Protein AF-A0A8J6PI82-F1 (afdb_monomer)

Foldseek 3Di:
DDPPDPDDCVPDDDDDLVV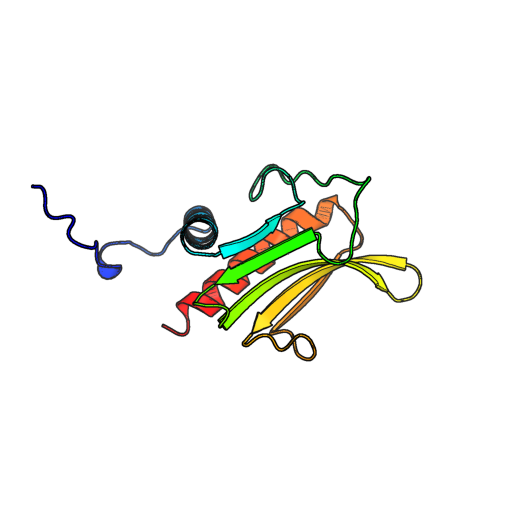LQVCQVVQKDKPAAQFPPPPPPTDHDPVDQAQFHTWIAHPVNQWIWTWHWDCDPNDIWIKIFIDGPPCPVDTPDIDTHRDPVCVSVVVSVVSVVSSCVVVVVD

Secondary structure (DSSP, 8-state):
--------GGGSPSPPHHHHHHHHHHHSEEEEE-EETSSSS-EE-GGG--S-SEEEEETTTTEEEEEEEEEETTEEEEEEEEEETT-SSS-SEEEEE--HHHHHHHHHHHHHHHHHHHHTT-

Mean predicted aligned error: 8.46 Å

Solvent-accessible surface area (backbone atoms only — not comparable to full-atom values): 7281 Å² total; per-residue (Å²): 136,82,82,81,70,79,80,59,71,89,78,55,71,87,74,50,74,69,54,49,51,52,47,48,68,72,69,31,48,73,79,42,76,60,54,44,49,75,90,68,68,72,41,76,56,81,92,66,76,34,67,74,32,31,30,34,29,29,80,93,49,43,35,34,43,36,32,22,39,44,83,52,97,92,42,70,29,37,37,43,37,34,28,47,71,76,33,79,92,64,47,81,37,74,48,80,37,80,45,77,87,52,40,60,62,53,50,58,48,50,53,53,53,52,49,50,60,60,57,76,75,108

Radius of gyration: 15.83 Å; Cα contacts (8 Å, |Δi|>4): 182; chains: 1; bounding box: 35×32×58 Å

Structure (mmCIF, N/CA/C/O backbone):
data_AF-A0A8J6PI82-F1
#
_entry.id   AF-A0A8J6PI82-F1
#
loop_
_atom_site.group_PDB
_atom_site.id
_atom_site.type_symbol
_atom_site.label_atom_id
_atom_site.label_alt_id
_atom_site.label_comp_id
_atom_site.label_asym_id
_atom_site.label_entity_id
_atom_site.label_seq_id
_atom_site.pdbx_PDB_ins_code
_atom_site.Cartn_x
_atom_site.Cartn_y
_atom_site.Cartn_z
_atom_site.occupancy
_atom_site.B_iso_or_equiv
_atom_site.auth_seq_id
_atom_site.auth_comp_id
_atom_site.auth_asym_id
_atom_site.auth_atom_id
_atom_site.pdbx_PDB_model_num
ATOM 1 N N . MET A 1 1 ? 0.239 13.765 39.746 1.00 36.84 1 MET A N 1
ATOM 2 C CA . MET A 1 1 ? -0.355 12.809 38.789 1.00 36.84 1 MET A CA 1
ATOM 3 C C . MET A 1 1 ? -1.343 13.583 37.939 1.00 36.84 1 MET A C 1
ATOM 5 O O . MET A 1 1 ? -2.415 13.911 38.423 1.00 36.84 1 MET A O 1
ATOM 9 N N . GLY A 1 2 ? -0.923 14.010 36.748 1.00 34.28 2 GLY A N 1
ATOM 10 C CA . GLY A 1 2 ? -1.817 14.683 35.810 1.00 34.28 2 GLY A CA 1
ATOM 11 C C . GLY A 1 2 ? -2.664 13.627 35.120 1.00 34.28 2 GLY A C 1
ATOM 12 O O . GLY A 1 2 ? -2.114 12.766 34.438 1.00 34.28 2 GLY A O 1
ATOM 13 N N . ASN A 1 3 ? -3.975 13.657 35.342 1.00 35.91 3 ASN A N 1
ATOM 14 C CA . ASN A 1 3 ? -4.898 12.824 34.590 1.00 35.91 3 ASN A CA 1
ATOM 15 C C . ASN A 1 3 ? -4.845 13.272 33.128 1.00 35.91 3 ASN A C 1
ATOM 17 O O . ASN A 1 3 ? -5.271 14.378 32.797 1.00 35.91 3 ASN A O 1
ATOM 21 N N . LEU A 1 4 ? -4.302 12.416 32.263 1.00 37.31 4 LEU A N 1
ATOM 22 C CA . LEU A 1 4 ? -4.515 12.516 30.827 1.00 37.31 4 LEU A CA 1
ATOM 23 C C . LEU A 1 4 ? -5.992 12.207 30.590 1.00 37.31 4 LEU A C 1
ATOM 25 O O . LEU A 1 4 ? -6.394 11.047 30.528 1.00 37.31 4 LEU A O 1
ATOM 29 N N . HIS A 1 5 ? -6.813 13.250 30.522 1.00 39.94 5 HIS A N 1
ATOM 30 C CA . HIS A 1 5 ? -8.140 13.122 29.948 1.00 39.94 5 HIS A CA 1
ATOM 31 C C . HIS A 1 5 ? -7.969 12.690 28.483 1.00 39.94 5 HIS A C 1
ATOM 33 O O . HIS A 1 5 ? -7.230 13.352 27.749 1.00 39.94 5 HIS A O 1
ATOM 39 N N . PRO A 1 6 ? -8.605 11.592 28.036 1.00 45.59 6 PRO A N 1
ATOM 40 C CA . PRO A 1 6 ? -8.697 11.299 26.617 1.00 45.59 6 PRO A CA 1
ATOM 41 C C . PRO A 1 6 ? -9.419 12.475 25.965 1.00 45.59 6 PRO A C 1
ATOM 43 O O . PRO A 1 6 ? -10.575 12.744 26.286 1.00 45.59 6 PRO A O 1
ATOM 46 N N . ILE A 1 7 ? -8.722 13.205 25.096 1.00 45.44 7 ILE A N 1
ATOM 47 C CA . ILE A 1 7 ? -9.339 14.278 24.321 1.00 45.44 7 ILE A CA 1
ATOM 48 C C . ILE A 1 7 ? -10.399 13.615 23.442 1.00 45.44 7 ILE A C 1
ATOM 50 O O . ILE A 1 7 ? -10.087 12.732 22.639 1.00 45.44 7 ILE A O 1
ATOM 54 N N . THR A 1 8 ? -11.664 13.976 23.633 1.00 45.19 8 THR A N 1
ATOM 55 C CA . THR A 1 8 ? -12.749 13.423 22.822 1.00 45.19 8 THR A CA 1
ATOM 56 C C . THR A 1 8 ? -12.747 14.102 21.454 1.00 45.19 8 THR A C 1
ATOM 58 O O . THR A 1 8 ? -12.653 15.323 21.370 1.00 45.19 8 THR A O 1
ATOM 61 N N . LYS A 1 9 ? -12.865 13.322 20.369 1.00 47.22 9 LYS A N 1
ATOM 62 C CA . LYS A 1 9 ? -12.784 13.794 18.969 1.00 47.22 9 LYS A CA 1
ATOM 63 C C . LYS A 1 9 ? -13.730 14.952 18.607 1.00 47.22 9 LYS A C 1
ATOM 65 O O . LYS A 1 9 ? -13.484 15.620 17.613 1.00 47.22 9 LYS A O 1
ATOM 70 N N . ALA A 1 10 ? -14.773 15.207 19.399 1.00 46.25 10 ALA A N 1
ATOM 71 C CA . ALA A 1 10 ? -15.699 16.321 19.196 1.00 46.25 10 ALA A CA 1
ATOM 72 C C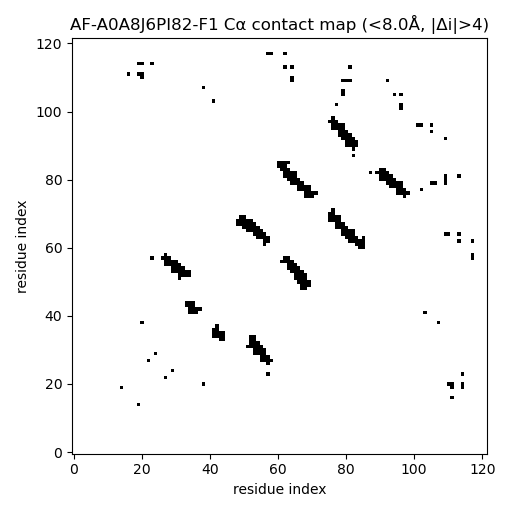 . ALA A 1 10 ? -15.032 17.710 19.300 1.00 46.25 10 ALA A C 1
ATOM 74 O O . ALA A 1 10 ? -15.589 18.687 18.808 1.00 46.25 10 ALA A O 1
ATOM 75 N N . GLU A 1 11 ? -13.848 17.803 19.914 1.00 45.06 11 GLU A N 1
ATOM 76 C CA . GLU A 1 11 ? -13.095 19.057 20.065 1.00 45.06 11 GLU A CA 1
ATOM 77 C C . GLU A 1 11 ? -12.117 19.329 18.906 1.00 45.06 11 GLU A C 1
ATOM 79 O O . GLU A 1 11 ? -11.614 20.444 18.777 1.00 45.06 11 GLU A O 1
ATOM 84 N N . TYR A 1 12 ? -11.870 18.347 18.031 1.00 49.38 12 TYR A N 1
ATOM 85 C CA . TYR A 1 12 ? -11.069 18.536 16.822 1.00 49.38 12 TYR A CA 1
ATOM 86 C C . TYR A 1 12 ? -11.992 18.892 15.650 1.00 49.38 12 TYR A C 1
ATOM 88 O O . TYR A 1 12 ? -12.890 18.131 15.293 1.00 49.38 12 TYR A O 1
ATOM 96 N N . GLY A 1 13 ? -11.767 20.053 15.026 1.00 51.66 13 GLY A N 1
ATOM 97 C CA . GLY A 1 13 ? -12.355 20.362 13.718 1.00 51.66 13 GLY A CA 1
ATOM 98 C C . GLY A 1 13 ? -12.015 19.283 12.678 1.00 51.66 13 GLY A C 1
ATOM 99 O O . GLY A 1 13 ? -11.155 18.435 12.920 1.00 51.66 13 GLY A O 1
ATOM 100 N N . LYS A 1 14 ? -12.686 19.300 11.514 1.00 53.56 14 LYS A N 1
ATOM 101 C CA . LYS A 1 14 ? -12.421 18.324 10.439 1.00 53.56 14 LYS A CA 1
ATOM 102 C C . LYS A 1 14 ? -10.904 18.226 10.175 1.00 53.56 14 LYS A C 1
ATOM 104 O O . LYS A 1 14 ? -10.296 19.268 9.923 1.00 53.56 14 LYS A O 1
ATOM 109 N N . PRO A 1 15 ? -10.301 17.028 10.253 1.00 59.94 15 PRO A N 1
ATOM 110 C CA . PRO A 1 15 ? -8.868 16.867 10.050 1.00 59.94 15 PRO A CA 1
ATOM 111 C C . PRO A 1 15 ? -8.472 17.262 8.622 1.00 59.94 15 PRO A C 1
ATOM 113 O O . PRO A 1 15 ? -9.250 17.102 7.679 1.00 59.94 15 PRO A O 1
ATOM 116 N N . THR A 1 16 ? -7.280 17.841 8.478 1.00 66.31 16 THR A N 1
ATOM 117 C CA . THR A 1 16 ? -6.678 18.123 7.171 1.00 66.31 16 THR A CA 1
ATOM 118 C C . THR A 1 16 ? -6.125 16.829 6.583 1.00 66.31 16 THR A C 1
ATOM 120 O O . THR A 1 16 ? -5.947 15.846 7.298 1.00 66.31 16 THR A O 1
ATOM 123 N N . LYS A 1 17 ? -5.801 16.816 5.285 1.00 63.09 17 LYS A N 1
ATOM 124 C CA . LYS A 1 17 ? -5.205 15.634 4.647 1.00 63.09 17 LYS A CA 1
ATOM 125 C C . LYS A 1 17 ? -3.913 15.208 5.352 1.00 63.09 17 LYS A C 1
ATOM 127 O O . LYS A 1 17 ? -3.710 14.024 5.603 1.00 63.09 17 LYS A O 1
ATOM 132 N N . GLU A 1 18 ? -3.084 16.173 5.732 1.00 67.62 18 GLU A N 1
ATOM 133 C CA . GLU A 1 18 ? -1.847 15.948 6.479 1.00 67.62 18 GLU A CA 1
ATOM 134 C C . GLU A 1 18 ? -2.129 15.302 7.842 1.00 67.62 18 GLU A C 1
ATOM 136 O O . GLU A 1 18 ? -1.500 14.302 8.183 1.00 67.62 18 GLU A O 1
ATOM 141 N N . SER A 1 19 ? -3.127 15.785 8.592 1.00 70.94 19 SER A N 1
ATOM 142 C CA . SER A 1 19 ? -3.447 15.195 9.897 1.00 70.94 19 SER A CA 1
ATOM 143 C C . SER A 1 19 ? -4.152 13.836 9.794 1.00 70.94 19 SER A C 1
ATOM 145 O O . SER A 1 19 ? -3.985 12.996 10.680 1.00 70.94 19 SER A O 1
ATOM 147 N N . CYS A 1 20 ? -4.882 13.565 8.706 1.00 70.25 20 CYS A N 1
ATOM 148 C CA . CYS A 1 20 ? -5.425 12.237 8.401 1.00 70.25 20 CYS A CA 1
ATOM 149 C C . CYS A 1 20 ? -4.307 11.209 8.203 1.00 70.25 20 CYS A C 1
ATOM 151 O O . CYS A 1 20 ? -4.355 10.118 8.773 1.00 70.25 20 CYS A O 1
ATOM 153 N N . VAL A 1 21 ? -3.283 11.576 7.431 1.00 74.62 21 VAL A N 1
ATOM 154 C CA . VAL A 1 21 ? -2.099 10.739 7.211 1.00 74.62 21 VAL A CA 1
ATOM 155 C C . VAL A 1 21 ? -1.376 10.494 8.535 1.00 74.62 21 VAL A C 1
ATOM 157 O O . VAL A 1 21 ? -1.149 9.341 8.897 1.00 74.62 21 VAL A O 1
ATOM 160 N N . GLU A 1 22 ? -1.104 11.538 9.320 1.00 78.00 22 GLU A N 1
ATOM 161 C CA . GLU A 1 22 ? -0.493 11.390 10.649 1.00 78.00 22 GLU A CA 1
ATOM 162 C C . GLU A 1 22 ? -1.299 10.461 11.566 1.00 78.00 22 GLU A C 1
ATOM 164 O O . GLU A 1 22 ? -0.723 9.624 12.259 1.00 78.00 22 GLU A O 1
ATOM 169 N N . MET A 1 23 ? -2.632 10.561 11.565 1.00 74.69 23 MET A N 1
ATOM 170 C CA . MET A 1 23 ? -3.490 9.659 12.336 1.00 74.69 23 MET A CA 1
ATOM 171 C C . MET A 1 23 ? -3.346 8.203 11.892 1.00 74.69 23 MET A C 1
ATOM 173 O O . MET A 1 23 ? -3.252 7.316 12.743 1.00 74.69 23 MET A O 1
ATOM 177 N N . ILE A 1 24 ? -3.345 7.950 10.585 1.00 79.81 24 ILE A N 1
ATOM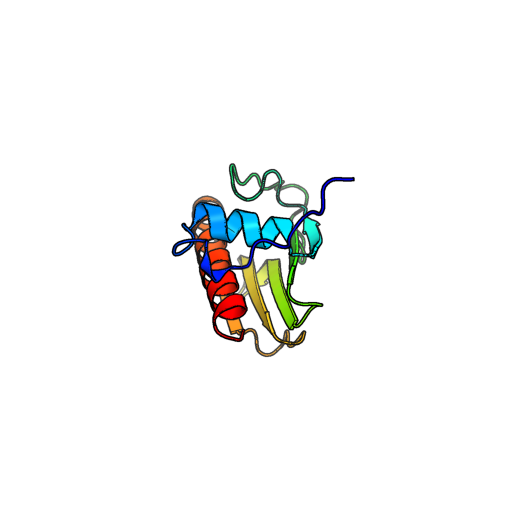 178 C CA . ILE A 1 24 ? -3.191 6.605 10.030 1.00 79.81 24 ILE A CA 1
ATOM 179 C C . ILE A 1 24 ? -1.863 6.000 10.487 1.00 79.81 24 ILE A C 1
ATOM 181 O O . ILE A 1 24 ? -1.858 4.891 11.010 1.00 79.81 24 ILE A O 1
ATOM 185 N N . PHE A 1 25 ? -0.761 6.741 10.383 1.00 80.31 25 PHE A N 1
ATOM 186 C CA . PHE A 1 25 ? 0.556 6.256 10.804 1.00 80.31 25 PHE A CA 1
ATOM 187 C C . PHE A 1 25 ? 0.717 6.162 12.326 1.00 80.31 25 PHE A C 1
ATOM 189 O O . PHE A 1 25 ? 1.463 5.321 12.820 1.00 80.31 25 PHE A O 1
ATOM 196 N N . LYS A 1 26 ? -0.001 6.988 13.093 1.00 82.69 26 LYS A N 1
ATOM 197 C CA . LYS A 1 26 ? 0.029 6.960 14.562 1.00 82.69 26 LYS A CA 1
ATOM 198 C C . LYS A 1 26 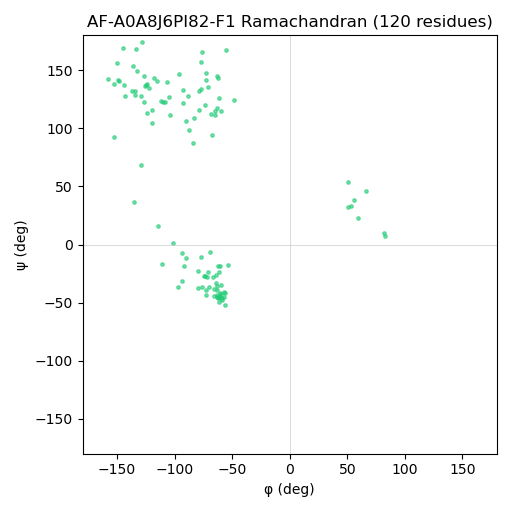? -0.762 5.800 15.163 1.00 82.69 26 LYS A C 1
ATOM 200 O O . LYS A 1 26 ? -0.386 5.298 16.220 1.00 82.69 26 LYS A O 1
ATOM 205 N N . TYR A 1 27 ? -1.890 5.437 14.554 1.00 83.62 27 TYR A N 1
ATOM 206 C CA . TYR A 1 27 ? -2.821 4.443 15.104 1.00 83.62 27 TYR A CA 1
ATOM 207 C C . TYR A 1 27 ? -2.869 3.137 14.310 1.00 83.62 27 TYR A C 1
ATOM 209 O O . TYR A 1 27 ? -3.367 2.135 14.823 1.00 83.62 27 TYR A O 1
ATOM 217 N N . GLY A 1 28 ? -2.381 3.145 13.075 1.00 86.56 28 GLY A N 1
ATOM 218 C CA . GLY A 1 28 ? -2.196 1.951 12.274 1.00 86.56 28 GLY A CA 1
ATOM 219 C C . GLY A 1 28 ? -0.964 1.173 12.703 1.00 86.56 28 GLY A C 1
ATOM 220 O O . GLY A 1 28 ? -0.031 1.699 13.309 1.00 86.56 28 GLY A O 1
ATOM 221 N N . LYS A 1 29 ? -0.978 -0.114 12.388 1.00 90.31 29 LYS A N 1
ATOM 222 C CA . LYS A 1 29 ? 0.137 -1.022 12.598 1.00 90.31 29 LYS A CA 1
ATOM 223 C C . LYS A 1 29 ? 0.803 -1.274 11.254 1.00 90.31 29 LYS A C 1
ATOM 225 O O . LYS A 1 29 ? 0.229 -1.932 10.394 1.00 90.31 29 LYS A O 1
ATOM 230 N N . ILE A 1 30 ? 2.023 -0.780 11.094 1.00 89.69 30 ILE A N 1
ATOM 231 C CA . ILE A 1 30 ? 2.868 -1.128 9.952 1.00 89.69 30 ILE A CA 1
ATOM 232 C C . ILE A 1 30 ? 3.365 -2.563 10.155 1.00 89.69 30 ILE A C 1
ATOM 234 O O . ILE A 1 30 ? 4.017 -2.861 11.158 1.00 89.69 30 ILE A O 1
ATOM 238 N N . ASN A 1 31 ? 3.034 -3.455 9.225 1.00 88.88 31 ASN A N 1
ATOM 239 C CA . ASN A 1 31 ? 3.525 -4.834 9.200 1.00 88.88 31 ASN A CA 1
ATOM 240 C C . ASN A 1 31 ? 4.773 -4.978 8.325 1.00 88.88 31 ASN A C 1
ATOM 242 O O . ASN A 1 31 ? 5.626 -5.814 8.621 1.00 88.88 31 ASN A O 1
ATOM 246 N N . LYS A 1 32 ? 4.880 -4.159 7.275 1.00 88.25 32 LYS A N 1
ATOM 247 C CA . LYS A 1 32 ? 6.025 -4.106 6.368 1.00 88.25 32 LYS A CA 1
ATOM 248 C C . LYS A 1 32 ? 6.209 -2.687 5.847 1.00 88.25 32 LYS A C 1
ATOM 250 O O . LYS A 1 32 ? 5.217 -2.016 5.569 1.00 88.25 32 LYS A O 1
ATOM 255 N N . ASP A 1 33 ? 7.457 -2.252 5.725 1.00 86.94 33 ASP A N 1
ATOM 256 C CA . ASP A 1 33 ? 7.805 -0.942 5.181 1.00 86.94 33 ASP A CA 1
ATOM 257 C C . ASP A 1 33 ? 9.199 -0.968 4.545 1.00 86.94 33 ASP A C 1
ATOM 259 O O . ASP A 1 33 ? 10.217 -0.791 5.210 1.00 86.94 33 ASP A O 1
ATOM 263 N N . GLU A 1 34 ? 9.226 -1.240 3.246 1.00 84.25 34 GLU A N 1
ATOM 264 C CA . GLU A 1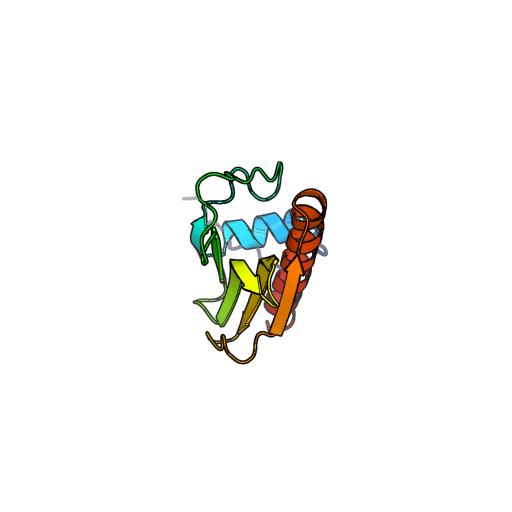 34 ? 10.404 -1.138 2.378 1.00 84.25 34 GLU A CA 1
ATOM 265 C C . GLU A 1 34 ? 10.369 0.155 1.539 1.00 84.25 34 GLU A C 1
ATOM 267 O O . GLU A 1 34 ? 11.253 0.407 0.714 1.00 84.25 34 GLU A O 1
ATOM 272 N N . LEU A 1 35 ? 9.339 0.987 1.730 1.00 77.69 35 LEU A N 1
ATOM 273 C CA . LEU A 1 35 ? 9.221 2.296 1.104 1.00 77.69 35 LEU A CA 1
ATOM 274 C C . LEU A 1 35 ? 9.878 3.307 2.044 1.00 77.69 35 LEU A C 1
ATOM 276 O O . LEU A 1 35 ? 9.368 3.663 3.0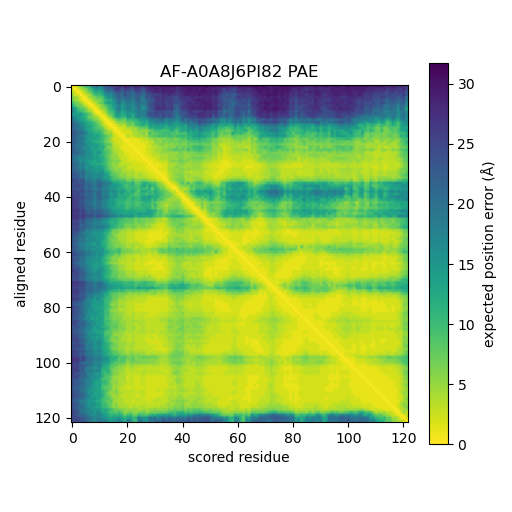99 1.00 77.69 35 LEU A O 1
ATOM 280 N N . VAL A 1 36 ? 11.056 3.793 1.690 1.00 66.75 36 VAL A N 1
ATOM 281 C CA . VAL A 1 36 ? 11.790 4.690 2.579 1.00 66.75 36 VAL A CA 1
ATOM 282 C C . VAL A 1 36 ? 11.076 6.052 2.616 1.00 66.75 36 VAL A C 1
ATOM 284 O O . VAL A 1 36 ? 10.731 6.602 1.571 1.00 66.75 36 VAL A O 1
ATOM 287 N N . ASN A 1 37 ? 10.912 6.625 3.819 1.00 64.44 37 ASN A N 1
ATOM 288 C CA . ASN A 1 37 ? 10.400 7.987 4.070 1.00 64.44 37 ASN A CA 1
ATOM 289 C C . ASN A 1 37 ? 8.920 8.251 3.682 1.00 64.44 37 ASN A C 1
ATOM 291 O O . ASN A 1 37 ? 8.588 9.298 3.121 1.00 64.44 37 ASN A O 1
ATOM 295 N N . ILE A 1 38 ? 7.996 7.355 4.041 1.00 64.25 38 ILE A N 1
ATOM 296 C CA . ILE A 1 38 ? 6.546 7.630 3.971 1.00 64.25 38 ILE A CA 1
ATOM 297 C C . ILE A 1 38 ? 6.119 8.614 5.091 1.00 64.25 38 ILE A C 1
ATOM 299 O O . ILE A 1 38 ? 6.608 8.487 6.215 1.00 64.25 38 ILE A O 1
ATOM 303 N N . PRO A 1 39 ? 5.194 9.577 4.859 1.00 57.31 39 PRO A N 1
ATOM 304 C CA . PRO A 1 39 ? 4.482 9.878 3.611 1.00 57.31 39 PRO A CA 1
ATOM 305 C C . PRO A 1 39 ? 5.281 10.684 2.593 1.00 57.31 39 PRO A C 1
ATOM 307 O O . PRO A 1 39 ? 4.956 10.604 1.414 1.00 57.31 39 PRO A O 1
ATOM 310 N N . THR A 1 40 ? 6.306 11.426 3.013 1.00 60.06 40 THR A N 1
ATOM 311 C CA . THR A 1 40 ? 7.139 12.225 2.106 1.00 60.06 40 THR A CA 1
ATOM 312 C C . THR A 1 40 ? 8.514 12.524 2.710 1.00 60.06 40 THR A C 1
ATOM 314 O O . THR A 1 40 ? 8.573 12.886 3.892 1.00 60.06 40 THR A O 1
ATOM 317 N N . PRO A 1 41 ? 9.594 12.529 1.902 1.00 58.47 41 PRO A N 1
ATOM 318 C CA . PRO A 1 41 ? 9.624 12.215 0.466 1.00 58.47 41 PRO A CA 1
ATOM 319 C C . PRO A 1 41 ? 9.601 10.705 0.195 1.00 58.47 41 PRO A C 1
ATOM 321 O O . PRO A 1 41 ? 10.409 9.982 0.754 1.00 58.47 41 PRO A O 1
ATOM 324 N N . PHE A 1 42 ? 8.741 10.241 -0.712 1.00 66.50 42 PHE A N 1
ATOM 325 C CA . PHE A 1 42 ? 8.633 8.823 -1.064 1.00 66.50 42 PHE A CA 1
ATOM 326 C C . PHE A 1 42 ? 9.891 8.349 -1.815 1.00 66.50 42 PHE A C 1
ATOM 328 O O . PHE A 1 42 ? 10.153 8.788 -2.936 1.00 66.50 42 PHE A O 1
ATOM 335 N N . VAL A 1 43 ? 10.694 7.467 -1.213 1.00 66.31 43 VAL A N 1
ATOM 336 C CA . VAL A 1 43 ? 11.908 6.920 -1.839 1.00 66.31 43 VAL A CA 1
ATOM 337 C C . VAL A 1 43 ? 11.784 5.406 -1.953 1.00 66.31 43 VAL A C 1
ATOM 339 O O . VAL A 1 43 ? 11.742 4.688 -0.958 1.00 66.31 43 VAL A O 1
ATOM 342 N N . ILE A 1 44 ? 11.762 4.910 -3.189 1.00 69.25 44 ILE A N 1
ATOM 343 C CA . ILE A 1 44 ? 11.723 3.474 -3.475 1.00 69.25 44 ILE A CA 1
ATOM 344 C C . ILE A 1 44 ? 13.149 2.970 -3.650 1.00 69.25 44 ILE A C 1
ATOM 346 O O . ILE A 1 44 ? 13.940 3.559 -4.389 1.00 69.25 44 ILE A O 1
ATOM 350 N N . ASN A 1 45 ? 13.470 1.857 -2.995 1.00 70.12 45 ASN A N 1
ATOM 351 C CA . ASN A 1 45 ? 14.699 1.136 -3.277 1.00 70.12 45 ASN A CA 1
ATOM 352 C C . ASN A 1 45 ? 14.474 0.125 -4.409 1.00 70.12 45 ASN A C 1
ATOM 354 O O . ASN A 1 45 ? 13.994 -0.987 -4.200 1.00 70.12 45 ASN A O 1
ATOM 358 N N . ASP A 1 46 ? 14.867 0.520 -5.616 1.00 69.00 46 ASP A N 1
ATOM 359 C CA . ASP A 1 46 ? 14.682 -0.253 -6.850 1.00 69.00 46 ASP A CA 1
ATOM 360 C C . ASP A 1 46 ? 15.372 -1.622 -6.855 1.00 69.00 46 ASP A C 1
ATOM 362 O O . ASP A 1 46 ? 15.031 -2.485 -7.661 1.00 69.00 46 ASP A O 1
ATOM 366 N N . HIS A 1 47 ? 16.343 -1.838 -5.967 1.00 68.62 47 HIS A N 1
ATOM 367 C CA . HIS A 1 47 ? 17.064 -3.104 -5.871 1.00 68.62 47 HIS A CA 1
ATOM 368 C C . HIS A 1 47 ? 16.268 -4.210 -5.163 1.00 68.62 47 HIS A C 1
ATOM 370 O O . HIS A 1 47 ? 16.690 -5.365 -5.205 1.00 68.62 47 HIS A O 1
ATOM 376 N N . PHE A 1 48 ? 15.138 -3.875 -4.529 1.00 71.25 48 PHE A N 1
ATOM 377 C CA . PHE A 1 48 ? 14.363 -4.795 -3.690 1.00 71.25 48 PHE A CA 1
ATOM 378 C C . PHE A 1 48 ? 12.853 -4.712 -3.956 1.00 71.25 48 PHE A C 1
ATOM 380 O O . PHE A 1 48 ? 12.045 -4.838 -3.038 1.00 71.25 48 PHE A O 1
ATOM 387 N N . LEU A 1 49 ? 12.457 -4.516 -5.219 1.00 85.12 49 LEU A N 1
ATOM 388 C CA . LEU A 1 49 ? 11.049 -4.598 -5.606 1.00 85.12 49 LEU A CA 1
ATOM 389 C C . LEU A 1 49 ? 10.528 -6.029 -5.402 1.00 85.12 49 LEU A C 1
ATOM 391 O O . LEU A 1 49 ? 10.998 -6.965 -6.046 1.00 85.12 49 LEU A O 1
ATOM 395 N N . THR A 1 50 ? 9.577 -6.195 -4.481 1.00 87.50 50 THR A N 1
ATOM 396 C CA . THR A 1 50 ? 8.950 -7.484 -4.147 1.00 87.50 50 THR A CA 1
ATOM 397 C C . THR A 1 50 ? 7.431 -7.346 -4.081 1.00 87.50 50 THR A C 1
ATOM 399 O O . THR A 1 50 ? 6.909 -6.232 -4.091 1.00 87.50 50 THR A O 1
ATOM 402 N N . GLU A 1 51 ? 6.719 -8.471 -4.021 1.00 86.88 51 GLU A N 1
ATOM 403 C CA . GLU A 1 51 ? 5.249 -8.496 -3.957 1.00 86.88 51 GLU A CA 1
ATOM 404 C C . GLU A 1 51 ? 4.684 -7.800 -2.711 1.00 86.88 51 GLU A C 1
ATOM 406 O O . GLU A 1 51 ? 3.583 -7.273 -2.785 1.00 86.88 51 GLU A O 1
ATOM 411 N N . ASP A 1 52 ? 5.456 -7.687 -1.624 1.00 84.81 52 ASP A N 1
ATOM 412 C CA . ASP A 1 52 ? 5.073 -6.880 -0.464 1.00 84.81 52 ASP A CA 1
ATOM 413 C C . ASP A 1 52 ? 6.125 -5.782 -0.252 1.00 84.81 52 ASP A C 1
ATOM 415 O O . ASP A 1 52 ? 7.226 -6.036 0.230 1.00 84.81 52 ASP A O 1
ATOM 419 N N . LEU A 1 53 ? 5.826 -4.543 -0.607 1.00 90.06 53 LEU A N 1
ATOM 420 C CA . LEU A 1 53 ? 6.696 -3.393 -0.337 1.00 90.06 53 LEU A CA 1
ATOM 421 C C . LEU A 1 53 ? 6.261 -2.649 0.915 1.00 90.06 53 LEU A C 1
ATOM 423 O O . LEU A 1 53 ? 7.097 -2.165 1.673 1.00 90.06 53 LEU A O 1
ATOM 427 N N . PHE A 1 54 ? 4.960 -2.564 1.153 1.00 90.56 54 PHE A N 1
ATOM 428 C CA . PHE A 1 54 ? 4.414 -1.874 2.306 1.00 90.56 54 PHE A CA 1
ATOM 429 C C . PHE A 1 54 ? 3.082 -2.476 2.694 1.00 90.56 54 PHE A C 1
ATOM 431 O O . PHE A 1 54 ? 2.249 -2.721 1.831 1.00 90.56 54 PHE A O 1
ATOM 438 N N . GLN A 1 55 ? 2.866 -2.638 3.994 1.00 91.56 55 GLN A N 1
ATOM 439 C CA . GLN A 1 55 ? 1.594 -3.092 4.522 1.00 91.56 55 GLN A CA 1
ATOM 440 C C . GLN A 1 55 ? 1.283 -2.380 5.834 1.00 91.56 55 GLN A C 1
ATOM 442 O O . GLN A 1 55 ? 2.067 -2.413 6.789 1.00 91.56 55 GLN A O 1
ATOM 447 N N . LEU A 1 56 ? 0.094 -1.796 5.897 1.00 91.44 56 LEU A N 1
ATOM 448 C CA . LEU A 1 56 ? -0.448 -1.121 7.062 1.00 91.44 56 LEU A CA 1
ATOM 449 C C . LEU A 1 56 ? -1.823 -1.688 7.404 1.00 91.44 56 LEU A C 1
ATOM 451 O O . LEU A 1 56 ? -2.757 -1.568 6.616 1.00 91.44 56 LEU A O 1
ATOM 455 N N . ASP A 1 57 ? -1.970 -2.187 8.626 1.00 91.38 57 ASP A N 1
ATOM 456 C CA . ASP A 1 57 ? 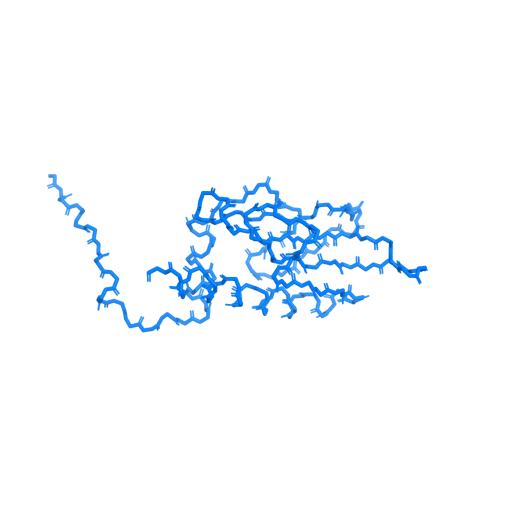-3.261 -2.571 9.184 1.00 91.38 57 ASP A CA 1
ATOM 457 C C . ASP A 1 57 ? -3.856 -1.451 10.035 1.00 91.38 57 ASP A C 1
ATOM 459 O O . ASP A 1 57 ? -3.165 -0.746 10.775 1.00 91.38 57 ASP A O 1
ATOM 463 N N . PHE A 1 58 ? -5.177 -1.347 10.017 1.00 88.25 58 PHE A N 1
ATOM 464 C CA . PHE A 1 58 ? -5.937 -0.428 10.850 1.00 88.25 58 PHE A CA 1
ATOM 465 C C . PHE A 1 58 ? -7.156 -1.131 11.454 1.00 88.25 58 PHE A C 1
ATOM 467 O O . PHE A 1 58 ? -7.660 -2.119 10.915 1.00 88.25 58 PHE A O 1
ATOM 474 N N . GLU A 1 59 ? -7.620 -0.644 12.610 1.00 83.88 59 GLU A N 1
ATOM 475 C CA . GLU A 1 59 ? -8.758 -1.225 13.346 1.00 83.88 59 GLU A CA 1
ATOM 476 C C . GLU A 1 59 ? -8.640 -2.743 13.569 1.00 83.88 59 GLU A C 1
ATOM 478 O O . GLU A 1 59 ? -9.542 -3.511 13.239 1.00 83.88 59 GLU A O 1
ATOM 483 N N . ASN A 1 60 ? -7.516 -3.184 14.146 1.00 81.56 60 ASN A N 1
ATOM 484 C CA . ASN A 1 60 ? -7.236 -4.599 14.425 1.00 81.56 60 ASN A CA 1
ATOM 485 C C . ASN A 1 60 ? -7.315 -5.502 13.175 1.00 81.56 60 ASN A C 1
ATOM 487 O O . ASN A 1 60 ? -7.818 -6.622 13.255 1.00 81.56 60 ASN A O 1
ATOM 491 N N . GLY A 1 61 ? -6.846 -5.011 12.023 1.00 80.94 61 GLY A N 1
ATOM 492 C CA . GLY A 1 61 ? -6.821 -5.771 10.766 1.00 80.94 61 GLY A CA 1
ATOM 493 C C . GLY A 1 61 ? -8.152 -5.772 10.010 1.00 80.94 61 GLY A C 1
ATOM 494 O O . GLY A 1 61 ? -8.317 -6.500 9.034 1.00 80.94 61 GLY A O 1
ATOM 495 N N . ARG A 1 62 ? -9.131 -4.955 10.425 1.00 88.81 62 ARG A N 1
ATOM 496 C CA . ARG A 1 62 ? -10.362 -4.773 9.642 1.00 88.81 62 ARG A CA 1
ATOM 497 C C . ARG A 1 62 ? -10.066 -4.143 8.284 1.00 88.81 62 ARG A C 1
ATOM 499 O O . ARG A 1 62 ? -10.708 -4.524 7.308 1.00 88.81 62 ARG A O 1
ATOM 506 N N . TYR A 1 63 ? -9.143 -3.189 8.234 1.00 92.50 63 TYR A N 1
ATOM 507 C CA . TYR A 1 63 ? -8.712 -2.542 7.000 1.00 92.50 63 TYR A CA 1
ATOM 508 C C . TYR A 1 63 ? -7.203 -2.689 6.837 1.00 92.50 63 TYR A C 1
ATOM 510 O O . TYR A 1 63 ? -6.471 -2.510 7.809 1.00 92.50 63 TYR A O 1
ATOM 518 N N . GLY A 1 64 ? -6.758 -2.986 5.618 1.00 93.69 64 GLY A N 1
ATOM 519 C CA . GLY A 1 64 ? -5.350 -3.032 5.231 1.00 93.69 64 GLY A CA 1
ATOM 520 C C . GLY A 1 64 ? -5.083 -2.124 4.031 1.00 93.69 64 GLY A C 1
ATOM 521 O O . GLY A 1 64 ? -5.895 -2.089 3.109 1.00 93.69 64 GLY A O 1
ATOM 522 N N . LEU A 1 65 ? -3.985 -1.376 4.053 1.00 94.19 65 LEU A N 1
ATOM 523 C CA . LEU A 1 65 ? -3.405 -0.714 2.884 1.00 94.19 65 LEU A CA 1
ATOM 524 C C . LEU A 1 65 ? -2.123 -1.466 2.537 1.00 94.19 65 LEU A C 1
ATOM 526 O O . LEU A 1 65 ? -1.235 -1.567 3.382 1.00 94.19 65 LEU A O 1
ATOM 530 N N . ASP A 1 66 ? -2.041 -1.973 1.317 1.00 94.31 66 ASP A N 1
ATOM 531 C CA . ASP A 1 66 ? -0.917 -2.768 0.834 1.00 94.31 66 ASP A CA 1
ATOM 532 C C . ASP A 1 66 ? -0.354 -2.179 -0.462 1.00 94.31 66 ASP A C 1
ATOM 534 O O . ASP A 1 66 ? -1.095 -1.619 -1.275 1.00 94.31 66 ASP A O 1
ATOM 538 N N . VAL A 1 67 ? 0.961 -2.268 -0.636 1.00 93.56 67 VAL A N 1
ATOM 539 C CA . VAL A 1 67 ? 1.664 -1.889 -1.861 1.00 93.56 67 VAL A CA 1
ATOM 540 C C . VAL A 1 67 ? 2.657 -2.983 -2.197 1.00 93.56 67 VAL A C 1
ATOM 542 O O . VAL A 1 67 ? 3.471 -3.347 -1.352 1.00 93.56 67 VAL A O 1
ATOM 545 N N . GLY A 1 68 ? 2.663 -3.421 -3.450 1.00 93.19 68 GLY A N 1
ATOM 546 C CA . GLY A 1 68 ? 3.572 -4.448 -3.947 1.00 93.19 68 GLY A CA 1
ATOM 547 C C . GLY A 1 68 ? 4.010 -4.223 -5.384 1.00 93.19 68 GLY A C 1
ATOM 548 O O . GLY A 1 68 ? 3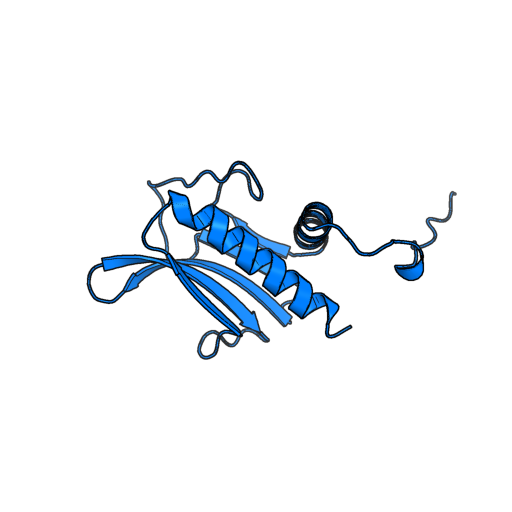.449 -3.380 -6.081 1.00 93.19 68 GLY A O 1
ATOM 549 N N . TRP A 1 69 ? 5.006 -4.980 -5.838 1.00 93.31 69 TRP A N 1
ATOM 550 C CA . TRP A 1 69 ? 5.472 -5.013 -7.225 1.00 93.31 69 TRP A CA 1
ATOM 551 C C . TRP A 1 69 ? 5.143 -6.360 -7.866 1.00 93.31 69 TRP A C 1
ATOM 553 O O . TRP A 1 69 ? 5.556 -7.404 -7.366 1.00 93.31 69 TRP A O 1
ATOM 563 N N . TYR A 1 70 ? 4.416 -6.333 -8.982 1.00 91.94 70 TYR A N 1
ATOM 564 C CA . TYR A 1 70 ? 3.862 -7.527 -9.616 1.00 91.94 70 TYR A CA 1
ATOM 565 C C . TYR A 1 70 ? 4.119 -7.546 -11.120 1.00 91.94 70 TYR A C 1
ATOM 567 O O . TYR A 1 70 ? 4.101 -6.514 -11.790 1.00 91.94 70 TYR A O 1
ATOM 575 N N . SER A 1 71 ? 4.261 -8.752 -11.671 1.00 89.81 71 SER A N 1
ATOM 576 C CA . SER A 1 71 ? 4.167 -8.983 -13.114 1.00 89.81 71 SER A CA 1
ATOM 577 C C . SER A 1 71 ? 2.696 -9.124 -13.528 1.00 89.81 71 SER A C 1
ATOM 579 O O . SER A 1 71 ? 2.063 -10.140 -13.240 1.00 89.81 71 SER A O 1
ATOM 581 N N . LYS A 1 72 ? 2.142 -8.131 -14.232 1.00 83.94 72 LYS A N 1
ATOM 582 C CA . LYS A 1 72 ? 0.768 -8.134 -14.764 1.00 83.94 72 LYS A CA 1
ATOM 583 C C . LYS A 1 72 ? 0.751 -7.862 -16.265 1.00 83.94 72 LYS A C 1
ATOM 585 O O . LYS A 1 72 ? 1.420 -6.964 -16.763 1.00 83.94 72 LYS A O 1
ATOM 590 N N . ASN A 1 73 ? -0.059 -8.628 -17.000 1.00 81.12 73 ASN A N 1
ATOM 591 C CA . ASN A 1 73 ? -0.299 -8.443 -18.440 1.00 81.12 73 ASN A CA 1
ATOM 592 C C . ASN A 1 73 ? 0.977 -8.335 -19.308 1.00 81.12 73 ASN A C 1
ATOM 594 O O . ASN A 1 73 ? 0.984 -7.641 -20.321 1.00 81.12 73 ASN A O 1
ATOM 598 N N . GLY A 1 74 ? 2.057 -9.022 -18.919 1.00 83.25 74 GLY A N 1
ATOM 599 C CA . GLY A 1 74 ? 3.331 -9.006 -19.647 1.00 83.25 74 GLY A CA 1
ATOM 600 C C . GLY A 1 74 ? 4.246 -7.815 -19.338 1.00 83.25 74 GLY A C 1
ATOM 601 O O . GLY A 1 74 ? 5.273 -7.676 -19.998 1.00 83.25 74 GLY A O 1
ATOM 602 N N . GLY A 1 75 ? 3.903 -6.982 -18.353 1.00 87.25 75 GLY A N 1
ATOM 603 C CA . GLY A 1 75 ? 4.760 -5.931 -17.805 1.00 87.25 75 GLY A CA 1
ATOM 604 C C . GLY A 1 75 ? 4.859 -6.011 -16.284 1.00 87.25 75 GLY A C 1
ATOM 605 O O . GLY A 1 75 ? 4.174 -6.811 -15.647 1.00 87.25 75 GLY A O 1
ATOM 606 N N . GLU A 1 76 ? 5.711 -5.175 -15.705 1.00 90.62 76 GLU A N 1
ATOM 607 C CA . GLU A 1 76 ? 5.840 -5.039 -14.257 1.00 90.62 76 GLU A CA 1
ATOM 608 C C . GLU A 1 76 ? 5.221 -3.716 -13.795 1.00 90.62 76 GLU A C 1
ATOM 610 O O . GLU A 1 76 ? 5.352 -2.688 -14.469 1.00 90.62 76 GLU A O 1
ATOM 615 N N . CYS A 1 77 ? 4.520 -3.736 -12.667 1.00 93.50 77 CYS A N 1
ATOM 616 C CA . CYS A 1 77 ? 3.888 -2.552 -12.103 1.00 93.50 77 CYS A CA 1
ATOM 617 C C . CYS A 1 77 ? 3.809 -2.625 -10.583 1.00 93.50 77 CYS A C 1
ATOM 619 O O . CYS A 1 77 ? 3.762 -3.707 -9.992 1.00 93.50 77 CYS A O 1
ATOM 621 N N . PHE A 1 78 ? 3.714 -1.459 -9.951 1.00 93.56 78 PHE A N 1
ATOM 622 C CA . PHE A 1 78 ? 3.256 -1.391 -8.575 1.00 93.56 78 PHE A CA 1
ATOM 623 C C . PHE A 1 78 ? 1.760 -1.659 -8.545 1.00 93.56 78 PHE A C 1
ATOM 625 O O . PHE A 1 78 ? 1.036 -1.280 -9.466 1.00 93.56 78 PHE A O 1
ATOM 632 N N . VAL A 1 79 ? 1.285 -2.271 -7.476 1.00 95.44 79 VAL A N 1
ATOM 633 C CA . VAL A 1 79 ? -0.140 -2.398 -7.212 1.00 95.44 79 VAL A CA 1
ATOM 634 C C . VAL A 1 79 ? -0.394 -1.917 -5.799 1.00 95.44 79 VAL A C 1
ATOM 636 O O . VAL A 1 79 ? 0.288 -2.350 -4.874 1.00 95.44 79 VAL A O 1
ATOM 639 N N . ILE A 1 80 ? -1.343 -0.997 -5.650 1.00 95.50 80 ILE A N 1
ATOM 640 C CA . ILE A 1 80 ? -1.811 -0.523 -4.347 1.00 95.50 80 ILE A CA 1
ATOM 641 C C . ILE A 1 80 ? -3.177 -1.147 -4.092 1.00 95.50 80 ILE A C 1
ATOM 643 O O . ILE A 1 80 ? -4.079 -0.976 -4.915 1.00 95.50 80 ILE A O 1
ATOM 647 N N . TYR A 1 81 ? -3.348 -1.804 -2.949 1.00 96.75 81 TYR A N 1
ATOM 648 C CA . TYR A 1 81 ? -4.612 -2.383 -2.505 1.00 96.75 81 TYR A CA 1
ATOM 649 C C . TYR A 1 81 ? -5.128 -1.705 -1.237 1.00 96.75 81 TYR A C 1
ATOM 651 O O . TYR A 1 81 ? -4.375 -1.448 -0.302 1.00 96.75 81 TYR A O 1
ATOM 659 N N . ILE A 1 82 ? -6.442 -1.493 -1.165 1.00 96.06 82 ILE A N 1
ATOM 660 C CA . ILE A 1 82 ? -7.156 -1.335 0.105 1.00 96.06 82 ILE A CA 1
ATOM 661 C C . ILE A 1 82 ? -8.025 -2.565 0.308 1.00 96.06 82 ILE A C 1
ATOM 663 O O . ILE A 1 82 ? -8.900 -2.870 -0.503 1.00 96.06 82 ILE A O 1
ATOM 667 N N . ILE A 1 83 ? -7.805 -3.244 1.420 1.00 95.62 83 ILE A N 1
ATOM 668 C CA . ILE A 1 83 ? -8.364 -4.554 1.724 1.00 95.62 83 ILE A CA 1
ATOM 669 C C . ILE A 1 83 ? -9.236 -4.429 2.956 1.00 95.62 83 ILE A C 1
ATOM 671 O O . ILE A 1 83 ? -8.930 -3.679 3.885 1.00 95.62 83 ILE A O 1
ATOM 675 N N . LYS A 1 84 ? -10.340 -5.170 2.971 1.00 94.50 84 LYS A N 1
ATOM 676 C CA . LYS A 1 84 ? -11.245 -5.234 4.113 1.00 94.50 84 LYS A CA 1
ATOM 677 C C . LYS A 1 84 ? -11.375 -6.673 4.579 1.00 94.50 84 LYS A C 1
ATOM 679 O O . LYS A 1 84 ? -11.578 -7.564 3.767 1.00 94.50 84 LYS A O 1
ATOM 684 N N . ASN A 1 85 ? -11.296 -6.890 5.889 1.00 92.69 85 ASN A N 1
ATOM 685 C CA . ASN A 1 85 ? -11.428 -8.201 6.529 1.00 92.69 85 ASN A CA 1
ATOM 686 C C . ASN A 1 85 ? -10.485 -9.276 5.947 1.00 92.69 85 ASN A C 1
ATOM 688 O O . ASN A 1 85 ? -10.851 -10.448 5.913 1.00 92.69 85 ASN A O 1
ATOM 692 N N . HIS A 1 86 ? -9.290 -8.874 5.500 1.00 89.75 86 HIS A N 1
ATOM 693 C CA . HIS A 1 86 ? -8.308 -9.742 4.836 1.00 89.75 86 HIS A CA 1
ATOM 694 C C . HIS A 1 86 ? -8.805 -10.421 3.537 1.00 89.75 86 HIS A C 1
ATOM 696 O O . HIS A 1 86 ? -8.261 -11.451 3.147 1.00 89.75 86 HIS A O 1
ATOM 702 N N . ASP A 1 87 ? -9.823 -9.869 2.864 1.00 94.38 87 ASP A N 1
ATOM 703 C CA . ASP A 1 87 ? -10.317 -10.369 1.572 1.00 94.38 87 ASP A CA 1
ATOM 704 C C . ASP A 1 87 ? -9.478 -9.808 0.411 1.00 94.38 87 ASP A C 1
ATOM 706 O O . ASP A 1 87 ? -9.779 -8.751 -0.148 1.00 94.38 87 ASP A O 1
ATOM 710 N N . TRP A 1 88 ? -8.383 -10.502 0.092 1.00 91.12 88 TRP A N 1
ATOM 711 C CA . TRP A 1 88 ? -7.479 -10.151 -1.011 1.00 91.12 88 TRP A CA 1
ATOM 712 C C . TRP A 1 88 ? -8.089 -10.406 -2.393 1.00 91.12 88 TRP A C 1
ATOM 714 O O . TRP A 1 88 ? -7.684 -9.765 -3.361 1.00 91.12 88 TRP A O 1
ATOM 724 N N . ASP A 1 89 ? -9.068 -11.308 -2.488 1.00 94.38 89 ASP A N 1
ATOM 725 C CA . ASP A 1 89 ? -9.734 -11.639 -3.750 1.00 94.38 89 ASP A CA 1
ATOM 726 C C . ASP A 1 89 ? -10.705 -10.527 -4.182 1.00 94.38 89 ASP A C 1
ATOM 728 O O . ASP A 1 89 ? -10.959 -10.345 -5.374 1.00 94.38 89 ASP A O 1
ATOM 732 N N . ASN A 1 90 ? -11.234 -9.760 -3.220 1.00 95.44 90 ASN A N 1
ATOM 733 C CA . ASN A 1 90 ? -12.181 -8.668 -3.450 1.00 95.44 90 ASN A CA 1
ATOM 734 C C . ASN A 1 90 ? -11.727 -7.375 -2.746 1.00 95.44 90 ASN A C 1
ATOM 736 O O . ASN A 1 90 ? -12.377 -6.923 -1.793 1.00 95.44 90 ASN A O 1
ATOM 740 N N . PRO A 1 91 ? -10.627 -6.743 -3.200 1.00 96.06 91 PRO A N 1
ATOM 741 C CA . PRO A 1 91 ? -10.153 -5.510 -2.595 1.00 96.06 91 PRO A CA 1
ATOM 742 C C . PRO A 1 91 ? -11.203 -4.401 -2.741 1.00 96.06 91 PRO A C 1
ATOM 744 O O . PRO A 1 91 ? -11.872 -4.267 -3.767 1.00 96.06 91 PRO A O 1
ATOM 747 N N . VAL A 1 92 ? -11.323 -3.556 -1.716 1.00 96.00 92 VAL A N 1
ATOM 748 C CA . VAL A 1 92 ? -12.194 -2.368 -1.747 1.00 96.00 92 VAL A CA 1
ATOM 749 C C . VAL A 1 92 ? -11.711 -1.377 -2.805 1.00 96.00 92 VAL A C 1
ATOM 751 O O . VAL A 1 92 ? -12.508 -0.667 -3.417 1.00 96.00 92 VAL A O 1
ATOM 754 N N . PHE A 1 93 ? -10.398 -1.326 -3.006 1.00 96.81 93 PHE A N 1
ATOM 755 C CA . PHE A 1 93 ? -9.752 -0.531 -4.033 1.00 96.81 93 PHE A CA 1
ATOM 756 C C . PHE A 1 93 ? -8.478 -1.231 -4.492 1.00 96.81 93 PHE A C 1
ATOM 758 O O . PHE A 1 93 ? -7.745 -1.784 -3.674 1.00 96.81 93 PHE A O 1
ATOM 765 N N . SER A 1 94 ? -8.201 -1.160 -5.789 1.00 96.56 94 SER A N 1
ATOM 766 C CA . SER A 1 94 ? -6.930 -1.577 -6.367 1.00 96.56 94 SER A CA 1
ATOM 767 C C . SER A 1 94 ? -6.558 -0.654 -7.518 1.00 96.56 94 SER A C 1
ATOM 769 O O . SER A 1 94 ? -7.417 -0.356 -8.354 1.00 96.56 94 SER A O 1
ATOM 771 N N . VAL A 1 95 ? -5.293 -0.258 -7.608 1.00 96.25 95 VAL A N 1
ATOM 772 C CA . VAL A 1 95 ? -4.766 0.473 -8.767 1.00 96.25 95 VAL A CA 1
ATOM 773 C C . VAL A 1 95 ? -3.404 -0.075 -9.169 1.00 96.25 95 VAL A C 1
ATOM 775 O O . VAL A 1 95 ? -2.528 -0.258 -8.326 1.00 96.25 95 VAL A O 1
ATOM 778 N N . ASP A 1 96 ? -3.246 -0.325 -10.468 1.00 95.88 96 ASP A N 1
ATOM 779 C CA . ASP A 1 96 ? -1.968 -0.680 -11.079 1.00 95.88 96 ASP A CA 1
ATOM 780 C C . ASP A 1 96 ? -1.242 0.614 -11.476 1.00 95.88 96 ASP A C 1
ATOM 782 O O . ASP A 1 96 ? -1.802 1.472 -12.166 1.00 95.88 96 ASP A O 1
ATOM 786 N N . VAL A 1 97 ? 0.008 0.761 -11.046 1.00 93.81 97 VAL A N 1
ATOM 787 C CA . VAL A 1 97 ? 0.825 1.955 -11.259 1.00 93.81 97 VAL A CA 1
ATOM 788 C C . VAL A 1 97 ? 2.123 1.570 -11.957 1.00 93.81 97 VAL A C 1
ATOM 790 O O . VAL A 1 97 ? 2.982 0.887 -11.404 1.00 93.81 97 VAL A O 1
ATOM 793 N N . PHE A 1 98 ? 2.271 2.029 -13.196 1.00 90.12 98 PHE A N 1
ATOM 794 C CA . PHE A 1 98 ? 3.376 1.647 -14.083 1.00 90.12 98 PHE A CA 1
ATOM 795 C C . PHE A 1 98 ? 4.567 2.611 -14.027 1.00 90.12 98 PHE A C 1
ATOM 797 O O . PHE A 1 98 ? 5.602 2.345 -14.630 1.00 90.12 98 PHE A O 1
ATOM 804 N N . ASP A 1 99 ? 4.427 3.734 -13.319 1.00 83.38 99 ASP A N 1
ATOM 805 C CA . ASP A 1 99 ? 5.450 4.772 -13.237 1.00 83.38 99 ASP A CA 1
ATOM 806 C C . ASP A 1 99 ? 5.652 5.250 -11.796 1.00 83.38 99 ASP A C 1
ATOM 808 O O . ASP A 1 99 ? 4.707 5.660 -11.112 1.00 83.38 99 ASP A O 1
ATOM 812 N N . LYS A 1 100 ? 6.912 5.258 -11.355 1.00 80.81 100 LYS A N 1
ATOM 813 C CA . LYS A 1 100 ? 7.326 5.683 -10.011 1.00 80.81 100 LYS A CA 1
ATOM 814 C C . LYS A 1 100 ? 6.945 7.126 -9.725 1.00 80.81 100 LYS A C 1
ATOM 816 O O . LYS A 1 100 ? 6.559 7.426 -8.600 1.00 80.81 100 LYS A O 1
ATOM 821 N N . HIS A 1 101 ? 6.990 8.003 -10.731 1.00 80.38 101 HIS A N 1
ATOM 822 C CA . HIS A 1 101 ? 6.595 9.403 -10.553 1.00 80.38 101 HIS A CA 1
ATOM 823 C C . HIS A 1 101 ? 5.110 9.551 -10.206 1.00 80.38 101 HIS A C 1
ATOM 825 O O . HIS A 1 101 ? 4.722 10.518 -9.555 1.00 80.38 101 HIS A O 1
ATOM 831 N N . THR A 1 102 ? 4.277 8.591 -10.617 1.00 87.81 102 THR A N 1
ATOM 832 C CA . THR A 1 102 ? 2.840 8.588 -10.316 1.00 87.81 102 THR A CA 1
ATOM 833 C C . THR A 1 102 ? 2.485 7.821 -9.042 1.00 87.81 102 THR A C 1
ATOM 835 O O . THR A 1 102 ? 1.423 8.069 -8.471 1.00 87.81 102 THR A O 1
ATOM 838 N N . LEU A 1 103 ? 3.378 6.950 -8.552 1.00 87.81 103 LEU A N 1
ATOM 839 C CA . LEU A 1 103 ? 3.127 6.110 -7.379 1.00 87.81 103 LEU A CA 1
ATOM 840 C C . LEU A 1 103 ? 2.856 6.918 -6.115 1.00 87.81 103 LEU A C 1
ATOM 842 O O . LEU A 1 103 ? 1.895 6.620 -5.417 1.00 87.81 103 LEU A O 1
ATOM 846 N N . GLU A 1 104 ? 3.642 7.962 -5.846 1.00 86.12 104 GLU A N 1
ATOM 847 C CA . GLU A 1 104 ? 3.415 8.840 -4.690 1.00 86.12 104 GLU A CA 1
ATOM 848 C C . GLU A 1 104 ? 2.005 9.451 -4.728 1.00 86.12 104 GLU A C 1
ATOM 850 O O . GLU A 1 104 ? 1.274 9.434 -3.738 1.00 86.12 104 GLU A O 1
ATOM 855 N N . GLY A 1 105 ? 1.582 9.932 -5.900 1.00 86.75 105 GLY A N 1
ATOM 856 C CA . GLY A 1 105 ? 0.257 10.515 -6.090 1.00 86.75 105 GLY A CA 1
ATOM 857 C C . GLY A 1 105 ? -0.874 9.515 -5.847 1.00 86.75 105 GLY A C 1
ATOM 858 O O . GLY A 1 105 ? -1.840 9.842 -5.154 1.00 86.75 105 GLY A O 1
ATOM 859 N N . GLU A 1 106 ? -0.759 8.300 -6.385 1.00 91.81 106 GLU A N 1
ATOM 860 C CA . GLU A 1 106 ? -1.757 7.240 -6.187 1.00 91.81 106 GLU A CA 1
ATOM 861 C C . GLU A 1 106 ? -1.758 6.706 -4.751 1.00 91.81 106 GLU A C 1
ATOM 863 O O . GLU A 1 106 ? -2.824 6.488 -4.176 1.00 91.81 106 GLU A O 1
ATOM 868 N N . PHE A 1 107 ? -0.594 6.603 -4.113 1.00 89.44 107 PHE A N 1
ATOM 869 C CA . PHE A 1 107 ? -0.478 6.222 -2.709 1.00 89.44 107 PHE A CA 1
ATOM 870 C C . PHE A 1 107 ? -1.148 7.248 -1.786 1.00 89.44 107 PHE A C 1
ATOM 872 O O . PHE A 1 107 ? -1.927 6.884 -0.905 1.00 89.44 107 PHE A O 1
ATOM 879 N N . LEU A 1 108 ? -0.943 8.547 -2.026 1.00 86.69 108 LEU A N 1
ATOM 880 C CA . LEU A 1 108 ? -1.608 9.612 -1.268 1.00 86.69 108 LEU A CA 1
ATOM 881 C C . LEU A 1 108 ? -3.128 9.658 -1.495 1.00 86.69 108 LEU A C 1
ATOM 883 O O . LEU A 1 108 ? -3.853 10.131 -0.617 1.00 86.69 108 LEU A O 1
ATOM 887 N N . LYS A 1 109 ? -3.629 9.218 -2.656 1.00 89.00 109 LYS A N 1
ATOM 888 C CA . LYS A 1 109 ? -5.075 9.040 -2.892 1.00 89.00 109 LYS A CA 1
ATOM 889 C C . LYS A 1 109 ? -5.603 7.820 -2.145 1.00 89.00 109 LYS A C 1
ATOM 891 O O . LYS A 1 109 ? -6.643 7.916 -1.499 1.00 89.00 109 LYS A O 1
ATOM 896 N N . ALA A 1 110 ? -4.872 6.708 -2.185 1.00 91.44 110 ALA A N 1
ATOM 897 C CA . ALA A 1 110 ? -5.226 5.499 -1.456 1.00 91.44 110 ALA A CA 1
ATOM 898 C C . ALA A 1 110 ? -5.266 5.751 0.058 1.00 91.44 110 ALA A C 1
ATOM 900 O O . ALA A 1 110 ? -6.221 5.340 0.704 1.00 91.44 110 ALA A O 1
ATOM 901 N N . LEU A 1 111 ? -4.315 6.505 0.618 1.00 88.38 111 LEU A N 1
ATOM 902 C CA . LEU A 1 111 ? -4.335 6.924 2.026 1.00 88.38 111 LEU A CA 1
ATOM 903 C C . LEU A 1 111 ? -5.580 7.746 2.385 1.00 88.38 111 LEU A C 1
ATOM 905 O O . LEU A 1 111 ? -6.182 7.518 3.433 1.00 88.38 111 LEU A O 1
ATOM 909 N N . ASP A 1 112 ? -5.990 8.679 1.524 1.00 86.75 112 ASP A N 1
ATOM 910 C CA . ASP A 1 112 ? -7.205 9.474 1.739 1.00 86.75 112 ASP A CA 1
ATOM 911 C C . ASP A 1 112 ? -8.469 8.598 1.695 1.00 86.75 112 ASP A C 1
ATOM 913 O O . ASP A 1 112 ? -9.329 8.669 2.575 1.00 86.75 112 ASP A O 1
ATOM 917 N N . MET A 1 113 ? -8.565 7.691 0.721 1.00 89.06 113 MET A N 1
ATOM 918 C CA . MET A 1 113 ? -9.658 6.715 0.651 1.00 89.06 113 MET A CA 1
ATOM 919 C C . MET A 1 113 ? -9.674 5.787 1.871 1.00 89.06 113 MET A C 1
ATOM 921 O O . MET A 1 113 ? -10.729 5.565 2.468 1.00 89.06 113 MET A O 1
ATOM 925 N N . PHE A 1 114 ? -8.506 5.283 2.268 1.00 89.69 114 PHE A N 1
ATOM 926 C CA . PHE A 1 114 ? -8.310 4.422 3.430 1.00 89.69 114 PHE A CA 1
ATOM 927 C C . PHE A 1 114 ? -8.776 5.110 4.714 1.00 89.69 114 PHE A C 1
ATOM 929 O O . PHE A 1 114 ? -9.540 4.529 5.487 1.00 89.69 114 PHE A O 1
ATOM 936 N N . TYR A 1 115 ? -8.403 6.379 4.899 1.00 86.38 115 TYR A N 1
ATOM 937 C CA . TYR A 1 115 ? -8.869 7.210 6.006 1.00 86.38 115 TYR A CA 1
ATOM 938 C C . TYR A 1 115 ? -10.397 7.300 6.052 1.00 86.38 115 TYR A C 1
ATOM 940 O O . TYR A 1 115 ? -11.016 7.024 7.082 1.00 86.38 115 TYR A O 1
ATOM 948 N N . ASN A 1 116 ? -11.012 7.655 4.922 1.00 85.44 116 ASN A N 1
ATOM 949 C CA . ASN A 1 116 ? -12.457 7.843 4.825 1.00 85.44 116 ASN A CA 1
ATOM 950 C C . ASN A 1 116 ? -13.230 6.542 5.097 1.00 85.44 116 ASN A C 1
ATOM 952 O O . ASN A 1 116 ? -14.283 6.575 5.734 1.00 85.44 116 ASN A O 1
ATOM 956 N N . LEU A 1 117 ? -12.696 5.389 4.682 1.00 85.81 117 LEU A N 1
ATOM 957 C CA . LEU A 1 117 ? -13.261 4.074 5.003 1.00 85.81 117 LEU A CA 1
ATOM 958 C C . LEU A 1 117 ? -13.192 3.762 6.503 1.00 85.81 117 LEU A C 1
ATOM 960 O O . LEU A 1 117 ? -14.136 3.189 7.053 1.00 85.81 117 LEU A O 1
ATOM 964 N N . CYS A 1 118 ? -12.105 4.155 7.166 1.00 79.69 118 CYS A N 1
ATOM 965 C CA . CYS A 1 118 ? -11.932 3.952 8.601 1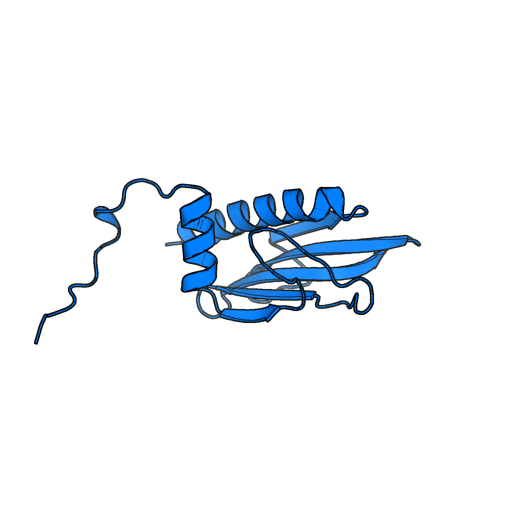.00 79.69 118 CYS A CA 1
ATOM 966 C C . CYS A 1 118 ? -12.822 4.885 9.439 1.00 79.69 118 CYS A C 1
ATOM 968 O O . CYS A 1 118 ? -13.379 4.450 10.440 1.00 79.69 118 CYS A O 1
ATOM 970 N N . GLU A 1 119 ? -13.002 6.151 9.050 1.00 75.94 119 GLU A N 1
ATOM 971 C CA . GLU A 1 119 ? -13.865 7.084 9.794 1.00 75.94 119 GLU A CA 1
ATOM 972 C C . GLU A 1 119 ? -15.359 6.899 9.494 1.00 75.94 119 GLU A C 1
ATOM 974 O O . GLU A 1 119 ? -16.173 6.998 10.406 1.00 75.94 119 GLU A O 1
ATOM 979 N N . GLY A 1 120 ? -15.746 6.597 8.251 1.00 61.91 120 GLY A N 1
ATOM 980 C CA . GLY A 1 120 ? -17.157 6.477 7.851 1.00 61.91 120 GLY A CA 1
ATOM 981 C C . GLY A 1 120 ? -17.904 5.269 8.433 1.00 61.91 120 GLY A C 1
ATOM 982 O O . GLY A 1 120 ? -19.111 5.154 8.243 1.00 61.91 120 GLY A O 1
ATOM 983 N N . ASN A 1 121 ? -17.200 4.367 9.124 1.00 53.59 121 ASN A N 1
ATOM 984 C CA . ASN A 1 121 ? -17.752 3.171 9.769 1.00 53.59 121 ASN A CA 1
ATOM 985 C C . ASN A 1 121 ? -17.639 3.207 11.309 1.00 53.59 121 ASN A C 1
ATOM 987 O O . ASN A 1 121 ? -17.760 2.155 11.947 1.00 53.59 121 ASN A O 1
ATOM 991 N N . ARG A 1 122 ? -17.377 4.388 11.889 1.00 51.75 122 ARG A N 1
ATOM 992 C CA . ARG A 1 122 ? -17.326 4.641 13.339 1.00 51.75 122 ARG A CA 1
ATOM 993 C C . ARG A 1 122 ? -18.628 5.212 13.881 1.00 51.75 122 ARG A C 1
ATOM 995 O O . ARG A 1 122 ? -19.285 5.987 13.156 1.00 51.75 122 ARG A O 1
#

Organism: NCBI:txid2766479

Nearest PDB structures (foldseek):
  3k44-assembly4_D  TM=3.610E-01  e=1.537E+00  Drosophila melanogaster
  1bpo-assembly1_B  TM=4.619E-01  e=3.745E+00  Rattus norvegicus
  3iyv-assembly1_A  TM=4.619E-01  e=4.749E+00  Bos taurus
  3mso-assembly1_B  TM=4.213E-01  e=4.218E+00  Pseudomonas aeruginosa
  5ods-assembly1_A  TM=4.771E-01  e=5.676E+00  Mus musculus

pLDDT: mean 79.11, std 16.63, range [34.28, 96.81]

Sequence (122 aa):
MGNLHPITKAEYGKPTKESCVEMIFKYGKINKDELVNIPTPFVINDHFLTEDLFQLDFENGRYGLDVGWYSKNGGECFVIYIIKNHDWDNPVFSVDVFDKHTLEGEFLKALDMFYNLCEGNR